Protein AF-A0A7S2JCT4-F1 (afdb_monomer)

Sequence (148 aa):
RNATSWEDFATPAKSSARDNAVSMQLTKTKMCAFFGRGKCSSASCKYAHSAGELRSAPNLHKTKLCRAFLQGLCQDGENCVYAHGEGDLRVTAGIYKTQMCNFFERGYCKKGDRCNHAHGPADLRPAAGVAAMSTPLKAVIGARAAAA

Radius of gyration: 26.09 Å; Cα contacts (8 Å, |Δi|>4): 145; chains: 1; bounding box: 112×50×49 Å

Structure (mmCIF, N/CA/C/O backbone):
data_AF-A0A7S2JCT4-F1
#
_entry.id   AF-A0A7S2JCT4-F1
#
loop_
_atom_site.group_PDB
_atom_site.id
_atom_site.type_symbol
_atom_site.label_atom_id
_atom_site.label_alt_id
_atom_site.label_comp_id
_atom_site.label_asym_id
_atom_site.label_entity_id
_atom_site.label_seq_id
_atom_site.pdbx_PDB_ins_code
_atom_site.Cartn_x
_atom_site.Cartn_y
_atom_site.Cartn_z
_atom_site.occupancy
_atom_site.B_iso_or_equiv
_atom_site.auth_seq_id
_atom_site.auth_comp_id
_atom_site.auth_asym_id
_atom_site.auth_atom_id
_atom_site.pdbx_PDB_model_num
ATOM 1 N N . ARG A 1 1 ? 47.783 -16.801 30.429 1.00 46.97 1 ARG A N 1
ATOM 2 C CA . ARG A 1 1 ? 47.441 -17.893 29.488 1.00 46.97 1 ARG A CA 1
ATOM 3 C C . ARG A 1 1 ? 46.099 -17.515 28.885 1.00 46.97 1 ARG A C 1
ATOM 5 O O . ARG A 1 1 ? 45.090 -17.619 29.564 1.00 46.97 1 ARG A O 1
ATOM 12 N N . ASN A 1 2 ? 46.171 -16.885 27.713 1.00 44.22 2 ASN A N 1
ATOM 13 C CA . ASN A 1 2 ? 45.065 -16.240 27.009 1.00 44.22 2 ASN A CA 1
ATOM 14 C C . ASN A 1 2 ? 44.104 -17.284 26.443 1.00 44.22 2 ASN A C 1
ATOM 16 O O . ASN A 1 2 ? 44.550 -18.205 25.764 1.00 44.22 2 ASN A O 1
ATOM 20 N N . ALA A 1 3 ? 42.806 -17.096 26.669 1.00 48.28 3 ALA A N 1
ATOM 21 C CA . ALA A 1 3 ? 41.761 -17.787 25.928 1.00 48.28 3 ALA A CA 1
ATOM 22 C C . ALA A 1 3 ? 41.622 -17.122 24.549 1.00 48.28 3 ALA A C 1
ATOM 24 O O . ALA A 1 3 ? 40.924 -16.127 24.378 1.00 48.28 3 ALA A O 1
ATOM 25 N N . THR A 1 4 ? 42.371 -17.635 23.578 1.00 57.53 4 THR A N 1
ATOM 26 C CA . THR A 1 4 ? 42.214 -17.356 22.151 1.00 57.53 4 THR A CA 1
ATOM 27 C C . THR A 1 4 ? 41.217 -18.352 21.565 1.00 57.53 4 THR A C 1
ATOM 29 O O . THR A 1 4 ? 41.636 -19.396 21.080 1.00 57.53 4 THR A O 1
ATOM 32 N N . SER A 1 5 ? 39.915 -18.076 21.618 1.00 44.16 5 SER A N 1
ATOM 33 C CA . SER A 1 5 ? 39.002 -18.567 20.579 1.00 44.16 5 SER A CA 1
ATOM 34 C C . SER A 1 5 ? 37.668 -17.830 20.642 1.00 44.16 5 SER A C 1
ATOM 36 O O . SER A 1 5 ? 37.077 -17.657 21.702 1.00 44.16 5 SER A O 1
ATOM 38 N N . TRP A 1 6 ? 37.238 -17.348 19.486 1.00 53.62 6 TRP A N 1
ATOM 39 C CA . TRP A 1 6 ? 36.047 -16.540 19.232 1.00 53.62 6 TRP A CA 1
ATOM 40 C C . TRP A 1 6 ? 34.897 -17.409 18.686 1.00 53.62 6 TRP A C 1
ATOM 42 O O . TRP A 1 6 ? 33.945 -16.888 18.110 1.00 53.62 6 TRP A O 1
ATOM 52 N N . GLU A 1 7 ? 34.989 -18.731 18.852 1.00 52.41 7 GLU A N 1
ATOM 53 C CA . GLU A 1 7 ? 34.240 -19.705 18.048 1.00 52.41 7 GLU A CA 1
ATOM 54 C C . GLU A 1 7 ? 32.951 -20.246 18.696 1.00 52.41 7 GLU A C 1
ATOM 56 O O . GLU A 1 7 ? 32.223 -20.985 18.045 1.00 52.41 7 GLU A O 1
ATOM 61 N N . ASP A 1 8 ? 32.579 -19.812 19.907 1.00 45.72 8 ASP A N 1
ATOM 62 C CA . ASP A 1 8 ? 31.415 -20.379 20.621 1.00 45.72 8 ASP A CA 1
ATOM 63 C C . ASP A 1 8 ? 30.187 -19.456 20.756 1.00 45.72 8 ASP A C 1
ATOM 65 O O . ASP A 1 8 ? 29.202 -19.806 21.407 1.00 45.72 8 ASP A O 1
ATOM 69 N N . PHE A 1 9 ? 30.158 -18.298 20.087 1.00 49.62 9 PHE A N 1
ATOM 70 C CA . PHE A 1 9 ? 28.925 -17.505 19.966 1.00 49.62 9 PHE A CA 1
ATOM 71 C C . PHE A 1 9 ? 28.166 -17.874 18.692 1.00 49.62 9 PHE A C 1
ATOM 73 O O . PHE A 1 9 ? 28.010 -17.064 17.777 1.00 49.62 9 PHE A O 1
ATOM 80 N N . ALA A 1 10 ? 27.667 -19.109 18.639 1.00 52.41 10 ALA A N 1
ATOM 81 C CA . ALA A 1 10 ? 26.675 -19.513 17.654 1.00 52.41 10 ALA A CA 1
ATOM 82 C C . ALA A 1 10 ? 25.421 -18.638 17.821 1.00 52.41 10 ALA A C 1
ATOM 84 O O . ALA A 1 10 ? 24.564 -18.875 18.674 1.00 52.41 10 ALA A O 1
ATOM 85 N N . THR A 1 11 ? 25.317 -17.576 17.022 1.00 56.56 11 THR A N 1
ATOM 86 C CA . THR A 1 11 ? 24.107 -16.759 16.963 1.00 56.56 11 THR A CA 1
ATOM 87 C C . THR A 1 11 ? 22.964 -17.633 16.447 1.00 56.56 11 THR A C 1
ATOM 89 O O . THR A 1 11 ? 23.104 -18.193 15.355 1.00 56.56 11 THR A O 1
ATOM 92 N N . PRO A 1 12 ? 21.827 -17.747 17.158 1.00 45.88 12 PRO A N 1
ATOM 93 C CA . PRO A 1 12 ? 20.683 -18.469 16.630 1.00 45.88 12 PRO A CA 1
ATOM 94 C C . PRO A 1 12 ? 20.249 -17.796 15.329 1.00 45.88 12 PRO A C 1
ATOM 96 O O . PRO A 1 12 ? 20.035 -16.580 15.279 1.00 45.88 12 PRO A O 1
ATOM 99 N N . ALA A 1 13 ? 20.160 -18.598 14.268 1.00 47.00 13 ALA A N 1
ATOM 100 C CA . ALA A 1 13 ? 19.684 -18.182 12.962 1.00 47.00 13 ALA A CA 1
ATOM 101 C C . ALA A 1 13 ? 18.364 -17.416 13.130 1.00 47.00 13 ALA A C 1
ATOM 103 O O . ALA A 1 13 ? 17.345 -17.984 13.524 1.00 47.00 13 ALA A O 1
ATOM 104 N N . LYS A 1 14 ? 18.389 -16.103 12.866 1.00 41.44 14 LYS A N 1
ATOM 105 C CA . LYS A 1 14 ? 17.183 -15.273 12.822 1.00 41.44 14 LYS A CA 1
ATOM 106 C C . LYS A 1 14 ? 16.316 -15.815 11.692 1.00 41.44 14 LYS A C 1
ATOM 108 O O . LYS A 1 14 ? 16.571 -15.527 10.522 1.00 41.44 14 LYS A O 1
ATOM 113 N N . SER A 1 15 ? 15.325 -16.623 12.052 1.00 46.84 15 SER A N 1
ATOM 114 C CA . SER A 1 15 ? 14.317 -17.175 11.157 1.00 46.84 15 SER A CA 1
ATOM 115 C C . SER A 1 15 ? 13.596 -16.029 10.449 1.00 46.84 15 SER A C 1
ATOM 117 O O . SER A 1 15 ? 12.633 -15.441 10.935 1.00 46.84 15 SER A O 1
ATOM 119 N N . SER A 1 16 ? 14.094 -15.675 9.268 1.00 51.44 16 SER A N 1
ATOM 120 C CA . SER A 1 16 ? 13.529 -14.638 8.404 1.00 51.44 16 SER A CA 1
ATOM 121 C C . SER A 1 16 ? 12.346 -15.208 7.620 1.00 51.44 16 SER A C 1
ATOM 123 O O . SER A 1 16 ? 12.266 -15.062 6.412 1.00 51.44 16 SER A O 1
ATOM 125 N N . ALA A 1 17 ? 11.447 -15.905 8.315 1.00 53.62 17 ALA A N 1
ATOM 126 C CA . ALA A 1 17 ? 10.282 -16.580 7.757 1.00 53.62 17 ALA A CA 1
ATOM 127 C C . ALA A 1 17 ? 9.010 -16.035 8.413 1.00 53.62 17 ALA A C 1
ATOM 129 O O . ALA A 1 17 ? 8.245 -16.733 9.071 1.00 53.62 17 ALA A O 1
ATOM 130 N N . ARG A 1 18 ? 8.796 -14.735 8.235 1.00 52.22 18 ARG A N 1
ATOM 131 C CA . ARG A 1 18 ? 7.454 -14.158 8.150 1.00 52.22 18 ARG A CA 1
ATOM 132 C C . ARG A 1 18 ? 7.463 -13.240 6.944 1.00 52.22 18 ARG A C 1
ATOM 134 O O . ARG A 1 18 ? 7.365 -12.020 7.072 1.00 52.22 18 ARG A O 1
ATOM 141 N N . ASP A 1 19 ? 7.653 -13.841 5.774 1.00 52.66 19 ASP A N 1
ATOM 142 C CA . ASP A 1 19 ? 7.390 -13.156 4.520 1.00 52.66 19 ASP A CA 1
ATOM 143 C C . ASP A 1 19 ? 5.911 -12.793 4.515 1.00 52.66 19 ASP A C 1
ATOM 145 O O . ASP A 1 19 ? 5.017 -13.615 4.332 1.00 52.66 19 ASP A O 1
ATOM 149 N N . ASN A 1 20 ? 5.653 -11.534 4.850 1.00 66.81 20 ASN A N 1
ATOM 150 C CA . ASN A 1 20 ? 4.317 -10.983 4.890 1.00 66.81 20 ASN A CA 1
ATOM 151 C C . ASN A 1 20 ? 3.756 -11.116 3.466 1.00 66.81 20 ASN A C 1
ATOM 153 O O . ASN A 1 20 ? 4.397 -10.624 2.537 1.00 66.81 20 ASN A O 1
ATOM 157 N N . ALA A 1 21 ? 2.611 -11.781 3.271 1.00 63.53 21 ALA A N 1
ATOM 158 C CA . ALA A 1 21 ? 2.038 -12.076 1.945 1.00 63.53 21 ALA A CA 1
ATOM 159 C C . ALA A 1 21 ? 1.979 -10.834 1.026 1.00 63.53 21 ALA A C 1
ATOM 161 O O . ALA A 1 21 ? 2.170 -10.918 -0.186 1.00 63.53 21 ALA A O 1
ATOM 162 N N . VAL A 1 22 ? 1.846 -9.653 1.635 1.00 67.94 22 VAL A N 1
ATOM 163 C CA . VAL A 1 22 ? 1.930 -8.331 1.000 1.00 67.94 22 VAL A CA 1
ATOM 164 C C . VAL A 1 22 ? 3.276 -8.071 0.303 1.00 67.94 22 VAL A C 1
ATOM 166 O O . VAL A 1 22 ? 3.302 -7.543 -0.805 1.00 67.94 22 VAL A O 1
ATOM 169 N N . SER A 1 23 ? 4.411 -8.443 0.905 1.00 73.81 23 SER A N 1
ATOM 170 C CA . SER A 1 23 ? 5.731 -8.319 0.263 1.00 73.81 23 SER A CA 1
ATOM 171 C C . SER A 1 23 ? 5.834 -9.203 -0.973 1.00 73.81 23 SER A C 1
ATOM 173 O O . SER A 1 23 ? 6.346 -8.747 -1.993 1.00 73.81 23 SER A O 1
ATOM 175 N N . MET A 1 24 ? 5.301 -10.426 -0.924 1.00 73.12 24 MET A N 1
ATOM 176 C CA . MET A 1 24 ? 5.309 -11.330 -2.077 1.00 73.12 24 MET A CA 1
ATOM 177 C C . MET A 1 24 ? 4.411 -10.852 -3.220 1.00 73.12 24 MET A C 1
ATOM 179 O O . MET A 1 24 ? 4.709 -11.138 -4.376 1.00 73.12 24 MET A O 1
ATOM 183 N N . GLN A 1 25 ? 3.350 -10.096 -2.930 1.00 75.94 25 GLN A N 1
ATOM 184 C CA . GLN A 1 25 ? 2.480 -9.490 -3.945 1.00 75.94 25 GLN A CA 1
ATOM 185 C C . GLN A 1 25 ? 3.097 -8.253 -4.617 1.00 75.94 25 GLN A C 1
ATOM 187 O O . GLN A 1 25 ? 2.704 -7.896 -5.724 1.00 75.94 25 GLN A O 1
ATOM 192 N N . LEU A 1 26 ? 4.083 -7.611 -3.984 1.00 82.75 26 LEU A N 1
ATOM 193 C CA . LEU A 1 26 ? 4.717 -6.392 -4.498 1.00 82.75 26 LEU A CA 1
ATOM 194 C C . LEU A 1 26 ? 6.071 -6.637 -5.184 1.00 82.75 26 LEU A C 1
ATOM 196 O O . LEU A 1 26 ? 6.586 -5.727 -5.840 1.00 82.75 26 LEU A O 1
ATOM 200 N N . THR A 1 27 ? 6.655 -7.838 -5.089 1.00 89.31 27 THR A N 1
ATOM 201 C CA . THR A 1 27 ? 7.917 -8.158 -5.782 1.00 89.31 27 THR A CA 1
ATOM 202 C C . THR A 1 27 ? 7.763 -8.085 -7.304 1.00 89.31 27 THR A C 1
ATOM 204 O O . THR A 1 27 ? 6.708 -8.367 -7.866 1.00 89.31 27 THR A O 1
ATOM 207 N N . LYS A 1 28 ? 8.810 -7.660 -8.005 1.00 89.94 28 LYS A N 1
ATOM 208 C CA . LYS A 1 28 ? 8.862 -7.546 -9.468 1.00 89.94 28 LYS A CA 1
ATOM 209 C C . LYS A 1 28 ? 7.708 -6.742 -10.101 1.00 89.94 28 LYS A C 1
ATOM 211 O O . LYS A 1 28 ? 7.421 -6.919 -11.272 1.00 89.94 28 LYS A O 1
ATOM 216 N N . THR A 1 29 ? 7.058 -5.840 -9.358 1.00 89.75 29 THR A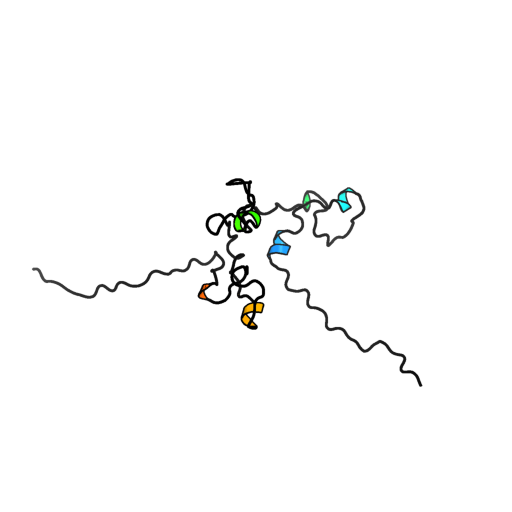 N 1
ATOM 217 C CA . THR A 1 29 ? 5.989 -4.961 -9.888 1.00 89.75 29 THR A CA 1
ATOM 218 C C . THR A 1 29 ? 6.518 -3.699 -10.574 1.00 89.75 29 THR A C 1
ATOM 220 O O . THR A 1 29 ? 5.769 -2.964 -11.213 1.00 89.75 29 THR A O 1
ATOM 223 N N . LYS A 1 30 ? 7.818 -3.421 -10.428 1.00 91.19 30 LYS A N 1
ATOM 224 C CA . LYS A 1 30 ? 8.517 -2.283 -11.035 1.00 91.19 30 LYS A CA 1
ATOM 225 C C . LYS A 1 30 ? 9.850 -2.734 -11.612 1.00 91.19 30 LYS A C 1
ATOM 227 O O . LYS A 1 30 ? 10.493 -3.624 -11.051 1.00 91.19 30 LYS A O 1
ATOM 232 N N . MET A 1 31 ? 10.277 -2.069 -12.682 1.00 91.56 31 MET A N 1
ATOM 233 C CA . MET A 1 31 ? 11.591 -2.275 -13.285 1.00 91.56 31 MET A CA 1
ATOM 234 C C . MET A 1 31 ? 12.708 -1.838 -12.336 1.00 91.56 31 MET A C 1
ATOM 236 O O . MET A 1 31 ? 12.619 -0.809 -11.661 1.00 91.56 31 MET A O 1
ATOM 240 N N . CYS A 1 32 ? 13.780 -2.617 -12.293 1.00 94.31 32 CYS A N 1
ATOM 241 C CA . CYS A 1 32 ? 14.963 -2.301 -11.517 1.00 94.31 32 CYS A CA 1
ATOM 242 C C . CYS A 1 32 ? 15.729 -1.161 -12.193 1.00 94.31 32 CYS A C 1
ATOM 244 O O . CYS A 1 32 ? 16.402 -1.358 -13.205 1.00 94.31 32 CYS A O 1
ATOM 246 N N . ALA A 1 33 ? 15.684 0.032 -11.599 1.00 93.31 33 ALA A N 1
ATOM 247 C CA . ALA A 1 33 ? 16.425 1.189 -12.101 1.00 93.31 33 ALA A CA 1
ATOM 248 C C . ALA A 1 33 ? 17.948 0.949 -12.153 1.00 93.31 33 ALA A C 1
ATOM 250 O O . ALA A 1 33 ? 18.645 1.554 -12.961 1.00 93.31 33 ALA A O 1
ATOM 251 N N . PHE A 1 34 ? 18.477 0.061 -11.305 1.00 94.00 34 PHE A N 1
ATOM 252 C CA . PHE A 1 34 ? 19.897 -0.295 -11.300 1.00 94.00 34 PHE A CA 1
ATOM 253 C C . PHE A 1 34 ? 20.258 -1.289 -12.402 1.00 94.00 34 PHE A C 1
ATOM 255 O O . PHE A 1 34 ? 21.347 -1.179 -12.957 1.00 94.00 34 PHE A O 1
ATOM 262 N N . PHE A 1 35 ? 19.354 -2.204 -12.759 1.00 92.25 35 PHE A N 1
ATOM 263 C CA . PHE A 1 35 ? 19.542 -3.090 -13.909 1.00 92.25 35 PHE A CA 1
ATOM 264 C C . PHE A 1 35 ? 19.565 -2.284 -15.209 1.00 92.25 35 PHE A C 1
ATOM 266 O O . PHE A 1 35 ? 20.496 -2.422 -15.993 1.00 92.25 35 PHE A O 1
ATOM 273 N N . GLY A 1 36 ? 18.633 -1.337 -15.373 1.00 87.50 36 GLY A N 1
ATOM 274 C CA . GLY A 1 36 ? 18.627 -0.422 -16.523 1.00 87.50 36 GLY A CA 1
ATOM 275 C C . GLY A 1 36 ? 19.882 0.459 -16.635 1.00 87.50 36 GLY A C 1
ATOM 276 O O . GLY A 1 36 ? 20.139 1.031 -17.686 1.00 87.50 36 GLY A O 1
ATOM 277 N N . ARG A 1 37 ? 20.682 0.554 -15.564 1.00 91.94 37 ARG A N 1
ATOM 278 C CA . ARG A 1 37 ? 21.966 1.275 -15.511 1.00 91.94 37 ARG A CA 1
ATOM 279 C C . ARG A 1 37 ? 23.181 0.334 -15.492 1.00 91.94 37 ARG A C 1
ATOM 281 O O . ARG A 1 37 ? 24.290 0.811 -15.272 1.00 91.94 37 ARG A O 1
ATOM 288 N N . GLY A 1 38 ? 22.982 -0.980 -15.634 1.00 90.38 38 GLY A N 1
ATOM 289 C CA . GLY A 1 38 ? 24.040 -2.002 -15.615 1.00 90.38 38 GLY A CA 1
ATOM 290 C C . GLY A 1 38 ? 24.669 -2.282 -14.243 1.00 90.38 38 GLY A C 1
ATOM 291 O O . GLY A 1 38 ? 25.685 -2.959 -14.158 1.00 90.38 38 GLY A O 1
ATOM 292 N N . LYS A 1 39 ? 24.090 -1.767 -13.152 1.00 93.25 39 LYS A N 1
ATOM 293 C CA . LYS A 1 39 ? 24.630 -1.865 -11.780 1.00 93.25 39 LYS A CA 1
ATOM 294 C C . LYS A 1 39 ? 23.994 -2.971 -10.938 1.00 93.25 39 LYS A C 1
ATOM 296 O O . LYS A 1 39 ? 24.342 -3.127 -9.773 1.00 93.25 39 LYS A O 1
ATOM 301 N N . CYS A 1 40 ? 23.026 -3.701 -11.485 1.00 91.38 40 CYS A N 1
ATOM 302 C CA . CYS A 1 40 ? 22.363 -4.798 -10.792 1.00 91.38 40 CYS A CA 1
ATOM 303 C C . CYS A 1 40 ? 22.330 -6.034 -11.683 1.00 91.38 40 CYS A C 1
ATOM 305 O O . CYS A 1 40 ? 21.828 -5.971 -12.798 1.00 9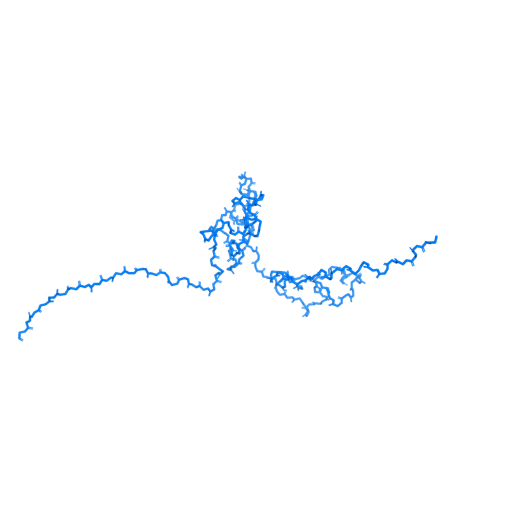1.38 40 CYS A O 1
ATOM 307 N N . SER A 1 41 ? 22.839 -7.145 -11.159 1.00 90.81 41 SER A N 1
ATOM 308 C CA . SER A 1 41 ? 22.872 -8.467 -11.798 1.00 90.81 41 SER A CA 1
ATOM 309 C C . SER A 1 41 ? 22.375 -9.571 -10.854 1.00 90.81 41 SER A C 1
ATOM 311 O O . SER A 1 41 ? 22.521 -10.758 -11.130 1.00 90.81 41 SER A O 1
ATOM 313 N N . SER A 1 42 ? 21.778 -9.190 -9.719 1.00 88.44 42 SER A N 1
ATOM 314 C CA . SER A 1 42 ? 21.305 -10.141 -8.713 1.00 88.44 42 SER A CA 1
ATOM 315 C C . SER A 1 42 ? 20.076 -10.908 -9.206 1.00 88.44 42 SER A C 1
ATOM 317 O O . SER A 1 42 ? 19.057 -10.302 -9.536 1.00 88.44 42 SER A O 1
ATOM 319 N N . ALA A 1 43 ? 20.145 -12.240 -9.184 1.00 85.50 43 ALA A N 1
ATOM 320 C CA . ALA A 1 43 ? 19.019 -13.118 -9.514 1.00 85.50 43 ALA A CA 1
ATOM 321 C C . ALA A 1 43 ? 17.860 -13.023 -8.499 1.00 85.50 43 ALA A C 1
ATOM 323 O O . ALA A 1 43 ? 16.704 -13.263 -8.838 1.00 85.50 43 ALA A O 1
ATOM 324 N N . SER A 1 44 ? 18.148 -12.622 -7.257 1.00 88.50 44 SER A N 1
ATOM 325 C CA . SER A 1 44 ? 17.167 -12.444 -6.179 1.00 88.50 44 SER A CA 1
ATOM 326 C C . SER A 1 44 ? 16.676 -10.996 -6.047 1.00 88.50 44 SER A C 1
ATOM 328 O O . SER A 1 44 ? 16.249 -10.570 -4.970 1.00 88.50 44 SER A O 1
ATOM 330 N N . CYS A 1 45 ? 16.770 -10.197 -7.114 1.00 90.81 45 CYS A N 1
ATOM 331 C CA . CYS A 1 45 ? 16.324 -8.811 -7.086 1.00 90.81 45 CYS A CA 1
ATOM 332 C C . CYS A 1 45 ? 14.803 -8.719 -6.881 1.00 90.81 45 CYS A C 1
ATOM 334 O O . CYS A 1 45 ? 14.011 -9.398 -7.534 1.00 90.81 45 CYS A O 1
ATOM 336 N N . LYS A 1 46 ? 14.375 -7.828 -5.976 1.00 90.69 46 LYS A N 1
ATOM 337 C CA . LYS A 1 46 ? 12.948 -7.568 -5.708 1.00 90.69 46 LYS A CA 1
ATOM 338 C C . LYS A 1 46 ? 12.262 -6.779 -6.827 1.00 90.69 46 LYS A C 1
ATOM 340 O O . LYS A 1 46 ? 11.045 -6.626 -6.782 1.00 90.69 46 LYS A O 1
ATOM 345 N N . TYR A 1 47 ? 13.019 -6.274 -7.796 1.00 92.44 47 TYR A N 1
ATOM 346 C CA . TYR A 1 47 ? 12.550 -5.505 -8.946 1.00 92.44 47 TYR A CA 1
ATOM 347 C C . TYR A 1 47 ? 12.799 -6.297 -10.235 1.00 92.44 47 TYR A C 1
ATOM 349 O O . TYR A 1 47 ? 13.709 -7.118 -10.281 1.00 92.44 47 TYR A O 1
ATOM 357 N N . ALA A 1 48 ? 12.002 -6.056 -11.273 1.00 93.19 48 ALA A N 1
ATOM 358 C CA . ALA A 1 48 ? 12.101 -6.783 -12.537 1.00 93.19 48 ALA A CA 1
ATOM 359 C C . ALA A 1 48 ? 13.328 -6.333 -13.347 1.00 93.19 48 ALA A C 1
ATOM 361 O O . ALA A 1 48 ? 13.569 -5.131 -13.492 1.00 93.19 48 ALA A O 1
ATOM 362 N N . HIS A 1 49 ? 14.103 -7.279 -13.881 1.00 93.62 49 HIS A N 1
ATOM 363 C CA . HIS A 1 49 ? 15.231 -6.999 -14.778 1.00 93.62 49 HIS A CA 1
ATOM 364 C C . HIS A 1 49 ? 14.819 -7.010 -16.255 1.00 93.62 49 HIS A C 1
ATOM 366 O O . HIS A 1 49 ? 15.549 -6.538 -17.113 1.00 93.62 49 HIS A O 1
ATOM 372 N N . SER A 1 50 ? 13.614 -7.465 -16.582 1.00 89.69 50 SER A N 1
ATOM 373 C CA . SER A 1 50 ? 13.082 -7.399 -17.942 1.00 89.69 50 SER A CA 1
ATOM 374 C C . SER A 1 50 ? 11.568 -7.221 -17.922 1.00 89.69 50 SER A C 1
ATOM 376 O O . SER A 1 50 ? 10.921 -7.443 -16.897 1.00 89.69 50 SER A O 1
ATOM 378 N N . ALA A 1 51 ? 10.992 -6.862 -19.070 1.00 88.50 51 ALA A N 1
ATOM 379 C CA . ALA A 1 51 ? 9.540 -6.842 -19.234 1.00 88.50 51 ALA A CA 1
ATOM 380 C C . ALA A 1 51 ? 8.908 -8.229 -18.994 1.00 88.50 51 ALA A C 1
ATOM 382 O O . ALA A 1 51 ? 7.787 -8.301 -18.507 1.00 88.50 51 ALA A O 1
ATOM 383 N N . GLY A 1 52 ? 9.639 -9.322 -19.259 1.00 88.75 52 GLY A N 1
ATOM 384 C CA . GLY A 1 52 ? 9.171 -10.690 -19.004 1.00 88.75 52 GLY A CA 1
ATOM 385 C C . GLY A 1 52 ? 9.112 -11.065 -17.519 1.00 88.75 52 GLY A C 1
ATOM 386 O O . GLY A 1 52 ? 8.354 -11.947 -17.133 1.00 88.75 52 GLY A O 1
ATOM 387 N N . GLU A 1 53 ? 9.878 -10.379 -16.669 1.00 89.69 53 GLU A N 1
ATOM 388 C CA . GLU A 1 53 ? 9.815 -10.547 -15.215 1.00 89.69 53 GLU A CA 1
ATOM 389 C C . GLU A 1 53 ? 8.828 -9.591 -14.530 1.00 89.69 53 GLU A C 1
ATOM 391 O O . GLU A 1 53 ? 8.551 -9.744 -13.337 1.00 89.69 53 GLU A O 1
ATOM 396 N N . LEU A 1 54 ? 8.338 -8.579 -15.251 1.00 90.62 54 LEU A N 1
ATOM 397 C CA . LEU A 1 54 ? 7.511 -7.513 -14.706 1.00 90.62 54 LEU A CA 1
ATOM 398 C C . LEU A 1 54 ? 6.084 -8.015 -14.472 1.00 90.62 54 LEU A C 1
ATOM 400 O O . LEU A 1 54 ? 5.354 -8.354 -15.398 1.00 90.62 54 LEU A O 1
ATOM 404 N N . ARG A 1 55 ? 5.673 -8.035 -13.207 1.00 86.88 55 ARG A N 1
ATOM 405 C CA . ARG A 1 55 ? 4.321 -8.416 -12.792 1.00 86.88 55 ARG A CA 1
ATOM 406 C C . ARG A 1 55 ? 3.433 -7.181 -12.699 1.00 86.88 55 ARG A C 1
ATOM 408 O O . ARG A 1 55 ? 3.894 -6.107 -12.316 1.00 86.88 55 ARG A O 1
ATOM 415 N N . SER A 1 56 ? 2.147 -7.336 -12.993 1.00 84.19 56 SER A N 1
ATOM 416 C CA . SER A 1 56 ? 1.175 -6.251 -12.848 1.00 84.19 56 SER A CA 1
ATOM 417 C C . SER A 1 56 ? 1.070 -5.815 -11.388 1.00 84.19 56 SER A C 1
ATOM 419 O O . SER A 1 56 ? 0.863 -6.635 -10.492 1.00 84.19 56 SER A O 1
ATOM 421 N N . ALA A 1 57 ? 1.223 -4.513 -11.142 1.00 80.44 57 ALA A N 1
ATOM 422 C CA . ALA A 1 57 ? 1.059 -3.967 -9.806 1.00 80.44 57 ALA A CA 1
ATOM 423 C C . ALA A 1 57 ? -0.413 -4.092 -9.367 1.00 80.44 57 ALA A C 1
ATOM 425 O O . ALA A 1 57 ? -1.307 -3.715 -10.131 1.00 80.44 57 ALA A O 1
ATOM 426 N N . PRO A 1 58 ? -0.689 -4.581 -8.146 1.00 76.19 58 PRO A N 1
ATOM 427 C CA . PRO A 1 58 ? -2.043 -4.567 -7.612 1.00 76.19 58 PRO A CA 1
ATOM 428 C C . PRO A 1 58 ? -2.542 -3.124 -7.431 1.00 76.19 58 PRO A C 1
ATOM 430 O O . PRO A 1 58 ? -1.756 -2.189 -7.257 1.00 76.19 58 PRO A O 1
ATOM 433 N N . ASN A 1 59 ? -3.862 -2.926 -7.460 1.00 79.94 59 ASN A N 1
ATOM 434 C CA . ASN A 1 59 ? -4.451 -1.608 -7.239 1.00 79.94 59 ASN A CA 1
ATOM 435 C C . ASN A 1 59 ? -4.342 -1.233 -5.751 1.00 79.94 59 ASN A C 1
ATOM 437 O O . ASN A 1 59 ? -5.060 -1.768 -4.911 1.00 79.94 59 ASN A O 1
ATOM 441 N N . LEU A 1 60 ? -3.421 -0.322 -5.427 1.00 78.00 60 LEU A N 1
ATOM 442 C CA . LEU A 1 60 ? -3.198 0.174 -4.062 1.00 78.00 60 LEU A CA 1
ATOM 443 C C . LEU A 1 60 ? -3.971 1.471 -3.760 1.00 78.00 60 LEU A C 1
ATOM 445 O O . LEU A 1 60 ? -3.698 2.135 -2.761 1.00 78.00 60 LEU A O 1
ATOM 449 N N . HIS A 1 61 ? -4.925 1.853 -4.610 1.00 83.88 61 HIS A N 1
ATOM 450 C CA . HIS A 1 61 ? -5.683 3.084 -4.425 1.00 83.88 61 HIS A CA 1
ATOM 451 C C . HIS A 1 61 ? -6.617 2.936 -3.217 1.00 83.88 61 HIS A C 1
ATOM 453 O O . HIS A 1 61 ? -7.327 1.938 -3.100 1.00 83.88 61 HIS A O 1
ATOM 459 N N . LYS A 1 62 ? -6.589 3.909 -2.305 1.00 82.19 62 LYS A N 1
ATOM 460 C CA . LYS A 1 62 ? -7.358 3.941 -1.055 1.00 82.19 62 LYS A CA 1
ATOM 461 C C . LYS A 1 62 ? -7.191 2.686 -0.180 1.00 82.19 62 LYS A C 1
ATOM 463 O O . LYS A 1 62 ? -8.082 2.351 0.588 1.00 82.19 62 LYS A O 1
ATOM 468 N N . THR A 1 63 ? -6.042 1.999 -0.227 1.00 78.44 63 THR A N 1
ATOM 469 C CA . THR A 1 63 ? -5.768 0.838 0.658 1.00 78.44 63 THR A CA 1
ATOM 470 C C . THR A 1 63 ? -5.181 1.220 2.020 1.00 78.44 63 THR A C 1
ATOM 472 O O . THR A 1 63 ? -4.973 0.366 2.883 1.00 78.44 63 THR A O 1
ATOM 475 N N . LYS A 1 64 ? -4.897 2.510 2.239 1.00 82.25 64 LYS A N 1
ATOM 476 C CA . LYS A 1 64 ? -4.415 3.073 3.509 1.00 82.25 64 LYS A CA 1
ATOM 477 C C . LYS A 1 64 ? -5.164 4.356 3.828 1.00 82.25 64 LYS A C 1
ATOM 479 O O . LYS A 1 64 ? -5.433 5.131 2.917 1.00 82.25 64 LYS A O 1
ATOM 484 N N . LEU A 1 65 ? -5.414 4.600 5.114 1.00 83.19 65 LEU A N 1
ATOM 485 C CA . LEU A 1 65 ? -6.025 5.843 5.585 1.00 83.19 65 LEU A CA 1
ATOM 486 C C . LEU A 1 65 ? -5.124 7.057 5.314 1.00 83.19 65 LEU A C 1
ATOM 488 O O . LEU A 1 65 ? -3.909 7.020 5.540 1.00 83.19 65 LEU A O 1
ATOM 492 N N . CYS A 1 66 ? -5.745 8.139 4.860 1.00 85.69 66 CYS A N 1
ATOM 493 C CA . CYS A 1 66 ? -5.115 9.419 4.605 1.00 85.69 66 CYS A CA 1
ATOM 494 C C . CYS A 1 66 ? -4.798 10.113 5.927 1.00 85.69 66 CYS A C 1
ATOM 496 O O . CYS A 1 66 ? -5.689 10.480 6.692 1.00 85.69 66 CYS A O 1
ATOM 498 N N . ARG A 1 67 ? -3.509 10.329 6.196 1.00 86.88 67 ARG A N 1
ATOM 499 C CA . ARG A 1 67 ? -3.080 11.019 7.420 1.00 86.88 67 ARG A CA 1
ATOM 500 C C . ARG A 1 67 ? -3.474 12.489 7.437 1.00 86.88 67 ARG A C 1
ATOM 502 O O . ARG A 1 67 ? -3.858 12.977 8.491 1.00 86.88 67 ARG A O 1
ATOM 509 N N . ALA A 1 68 ? -3.397 13.159 6.289 1.00 87.44 68 ALA A N 1
ATOM 510 C CA . ALA A 1 68 ? -3.785 14.558 6.173 1.00 87.44 68 ALA A CA 1
ATOM 511 C C . ALA A 1 68 ? -5.286 14.728 6.435 1.00 87.44 68 ALA A C 1
ATOM 513 O O . ALA A 1 68 ? -5.677 15.645 7.144 1.00 87.44 68 ALA A O 1
ATOM 514 N N . PHE A 1 69 ? -6.121 13.802 5.956 1.00 88.06 69 PHE A N 1
ATOM 515 C CA . PHE A 1 69 ? -7.565 13.866 6.183 1.00 88.06 69 PHE A CA 1
ATOM 516 C C . PHE A 1 69 ? -7.915 13.672 7.657 1.00 88.06 69 PHE A C 1
ATOM 518 O O . PHE A 1 69 ? -8.681 14.447 8.213 1.00 88.06 69 PHE A O 1
ATOM 525 N N . LEU A 1 70 ? -7.269 12.709 8.323 1.00 80.88 70 LEU A N 1
ATOM 526 C CA . LEU A 1 70 ? -7.418 12.502 9.769 1.00 80.88 70 LEU A CA 1
ATOM 527 C C . LEU A 1 70 ? -6.993 13.721 10.608 1.00 80.88 70 LEU A C 1
ATOM 529 O O . LEU A 1 70 ? -7.377 13.823 11.767 1.00 80.88 70 LEU A O 1
ATOM 533 N N . GLN A 1 71 ? -6.184 14.619 10.043 1.00 86.56 71 GLN A N 1
ATOM 534 C CA . GLN A 1 71 ? -5.749 15.871 10.669 1.00 86.56 71 GLN A CA 1
ATOM 535 C C . GLN A 1 71 ? -6.556 17.090 10.190 1.00 86.56 71 GLN A C 1
ATOM 537 O O . GLN A 1 71 ? -6.285 18.197 10.640 1.00 86.56 71 GLN A O 1
ATOM 542 N N . GLY A 1 72 ? -7.516 16.912 9.274 1.00 87.25 72 GLY A N 1
ATOM 543 C CA . GLY A 1 72 ? -8.288 18.002 8.665 1.00 87.25 72 GLY A CA 1
ATOM 544 C C . GLY A 1 72 ? -7.523 18.833 7.626 1.00 87.25 72 GLY A C 1
ATOM 545 O O . GLY A 1 72 ? -7.969 19.912 7.258 1.00 87.25 72 GLY A O 1
ATOM 546 N N . LEU A 1 73 ? -6.373 18.350 7.150 1.00 92.00 73 LEU A N 1
ATOM 547 C CA . LEU A 1 73 ? -5.447 19.066 6.261 1.00 92.00 73 LEU A CA 1
ATOM 548 C C . LEU A 1 73 ? -5.414 18.511 4.828 1.00 92.00 73 LEU A C 1
ATOM 550 O O . LEU A 1 73 ? -4.599 18.953 4.020 1.00 92.00 73 LEU A O 1
ATOM 554 N N . CYS A 1 74 ? -6.233 17.507 4.499 1.00 90.81 74 CYS A N 1
ATOM 555 C CA . CYS A 1 74 ? -6.246 16.962 3.142 1.00 90.81 74 CYS A CA 1
ATOM 556 C C . CYS A 1 74 ? -6.923 17.931 2.170 1.00 90.81 74 CYS A C 1
ATOM 558 O O . CYS A 1 74 ? -8.069 18.315 2.384 1.00 90.81 74 CYS A O 1
ATOM 560 N N . GLN A 1 75 ? -6.229 18.263 1.082 1.00 93.12 75 GLN A N 1
ATOM 561 C CA . GLN A 1 75 ? -6.734 19.133 0.014 1.00 93.12 75 GLN A CA 1
ATOM 562 C C . GLN A 1 75 ? -7.169 18.347 -1.232 1.00 93.12 75 GLN A C 1
ATOM 564 O O . GLN A 1 75 ? -7.804 18.905 -2.120 1.00 93.12 75 GLN A O 1
ATOM 569 N N . ASP A 1 76 ? -6.875 17.044 -1.284 1.00 87.88 76 ASP A N 1
ATOM 570 C CA . ASP A 1 76 ? -7.109 16.20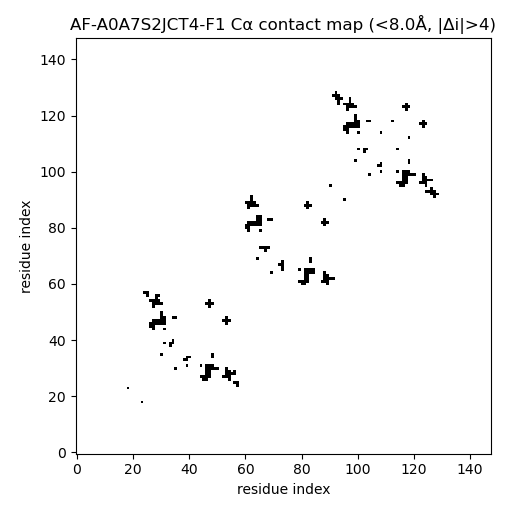5 -2.466 1.00 87.88 76 ASP A CA 1
ATOM 571 C C . ASP A 1 76 ? -8.580 15.779 -2.639 1.00 87.88 76 ASP A C 1
ATOM 573 O O . ASP A 1 76 ? -8.944 15.202 -3.665 1.00 87.88 76 ASP A O 1
ATOM 577 N N . GLY A 1 77 ? -9.433 16.031 -1.638 1.00 84.94 77 GLY A N 1
ATOM 578 C CA . GLY A 1 77 ? -10.863 15.715 -1.688 1.00 84.94 77 GLY A CA 1
ATOM 579 C C . GLY A 1 77 ? -11.137 14.252 -2.057 1.00 84.94 77 GLY A C 1
ATOM 580 O O . GLY A 1 77 ? -10.544 13.331 -1.497 1.00 84.94 77 GLY A O 1
ATOM 581 N N . GLU A 1 78 ? -12.031 14.021 -3.016 1.00 83.38 78 GLU A N 1
ATOM 582 C CA . GLU A 1 78 ? -12.402 12.668 -3.465 1.00 83.38 78 GLU A CA 1
ATOM 583 C C . GLU A 1 78 ? -11.309 11.976 -4.296 1.00 83.38 78 GLU A C 1
ATOM 585 O O . GLU A 1 78 ? -11.250 10.742 -4.339 1.00 83.38 78 GLU A O 1
ATOM 590 N N . ASN A 1 79 ? -10.394 12.760 -4.877 1.00 87.06 79 ASN A N 1
ATOM 591 C CA . ASN A 1 79 ? -9.274 12.282 -5.690 1.00 87.06 79 ASN A CA 1
ATOM 592 C C . ASN A 1 79 ? -8.072 11.819 -4.853 1.00 87.06 79 ASN A C 1
ATOM 594 O O . ASN A 1 79 ? -7.053 11.406 -5.416 1.00 87.06 79 ASN A O 1
ATOM 598 N N . CYS A 1 80 ? -8.165 11.859 -3.519 1.00 88.19 80 CYS A N 1
ATOM 599 C CA . CYS A 1 80 ? -7.091 11.368 -2.672 1.00 88.19 80 CYS A CA 1
ATOM 600 C C . CYS A 1 80 ? -6.853 9.870 -2.916 1.00 88.19 80 CYS A C 1
ATOM 602 O O . CYS A 1 80 ? -7.748 9.034 -2.776 1.00 88.19 80 CYS A O 1
ATOM 604 N N . VAL A 1 81 ? -5.599 9.515 -3.214 1.00 86.94 81 VAL A N 1
ATOM 605 C CA . VAL A 1 81 ? -5.161 8.116 -3.369 1.00 86.94 81 VAL A CA 1
ATOM 606 C C . VAL A 1 81 ? -5.186 7.335 -2.052 1.00 86.94 81 VAL A C 1
ATOM 608 O O . VAL A 1 81 ? -4.965 6.123 -2.047 1.00 86.94 81 VAL A O 1
ATOM 611 N N . TYR A 1 82 ? -5.425 8.020 -0.936 1.00 86.69 82 TYR A N 1
ATOM 612 C CA . TYR A 1 82 ? -5.566 7.460 0.398 1.00 86.69 82 TYR A CA 1
ATOM 613 C C . TYR A 1 82 ? -7.013 7.588 0.869 1.00 86.69 82 TYR A C 1
ATOM 615 O O . TYR A 1 82 ? -7.723 8.514 0.502 1.00 86.69 82 TYR A O 1
ATOM 623 N N . ALA A 1 83 ? -7.436 6.671 1.726 1.00 86.88 83 ALA A N 1
ATOM 624 C CA . ALA A 1 83 ? -8.806 6.603 2.195 1.00 86.88 83 ALA A CA 1
ATOM 625 C C . ALA A 1 83 ? -9.126 7.672 3.244 1.00 86.88 83 ALA A C 1
ATOM 627 O O . ALA A 1 83 ? -8.414 7.795 4.242 1.00 86.88 83 ALA A O 1
ATOM 628 N N . HIS A 1 84 ? -10.226 8.395 3.071 1.00 87.25 84 HIS A N 1
ATOM 629 C CA . HIS A 1 84 ? -10.713 9.401 4.028 1.00 87.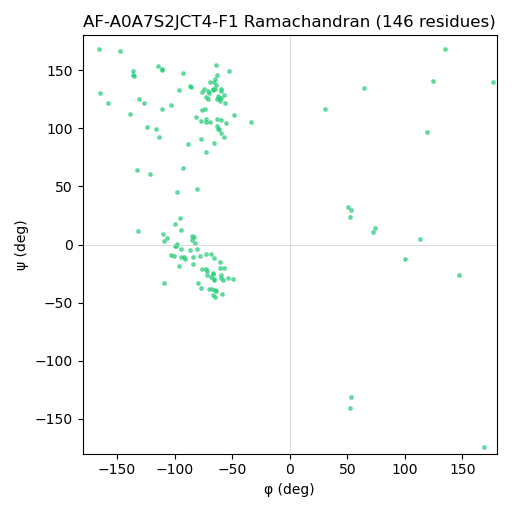25 84 HIS A CA 1
ATOM 630 C C . HIS A 1 84 ? -11.567 8.818 5.169 1.00 87.25 84 HIS A C 1
ATOM 632 O O . HIS A 1 84 ? -12.063 9.532 6.026 1.00 87.25 84 HIS A O 1
ATOM 638 N N . GLY A 1 85 ? -11.714 7.502 5.246 1.00 76.94 85 GLY A N 1
ATOM 639 C CA . GLY A 1 85 ? -12.455 6.845 6.319 1.00 76.94 85 GLY A CA 1
ATOM 640 C C . GLY A 1 85 ? -12.684 5.381 5.996 1.00 76.94 85 GLY A C 1
ATOM 641 O O . GLY A 1 85 ? -12.193 4.887 4.983 1.00 76.94 85 GLY A O 1
ATOM 642 N N . GLU A 1 86 ? -13.443 4.678 6.833 1.00 66.00 86 GLU A N 1
ATOM 643 C CA . GLU A 1 86 ? -13.725 3.253 6.616 1.00 66.00 86 GLU A CA 1
ATOM 644 C C . GLU A 1 86 ? -14.558 2.984 5.358 1.00 66.00 86 GLU A C 1
ATOM 646 O O . GLU A 1 86 ? -14.369 1.946 4.733 1.00 66.00 86 GLU A O 1
ATOM 651 N N . GLY A 1 87 ? -15.430 3.919 4.964 1.00 68.19 87 GLY A N 1
ATOM 652 C CA . GLY A 1 87 ? -16.225 3.807 3.734 1.00 68.19 87 GLY A CA 1
ATOM 653 C C . GLY A 1 87 ? -15.410 3.999 2.452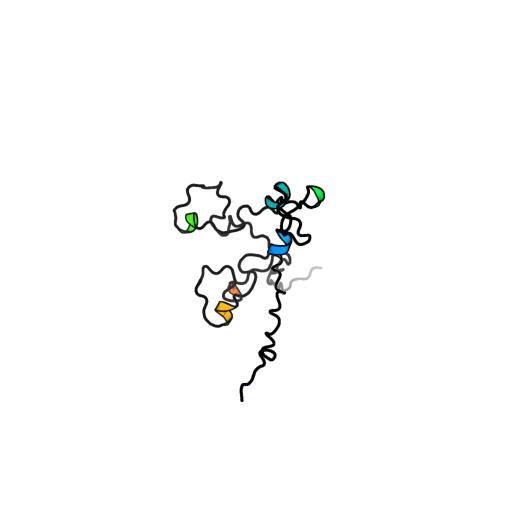 1.00 68.19 87 GLY A C 1
ATOM 654 O O . GLY A 1 87 ? -15.757 3.449 1.414 1.00 68.19 87 GLY A O 1
ATOM 655 N N . ASP A 1 88 ? -14.304 4.742 2.537 1.00 74.88 88 ASP A N 1
ATOM 656 C CA . ASP A 1 88 ? -13.408 5.010 1.409 1.00 74.88 88 ASP A CA 1
ATOM 657 C C . ASP A 1 88 ? -12.219 4.038 1.375 1.00 74.88 88 ASP A C 1
ATOM 659 O O . ASP A 1 88 ? -11.560 3.868 0.351 1.00 74.88 88 ASP A O 1
ATOM 663 N N . LEU A 1 89 ? -11.933 3.376 2.503 1.00 74.56 89 LEU A N 1
ATOM 664 C CA . LEU A 1 89 ? -10.860 2.403 2.621 1.00 74.56 89 LEU A CA 1
ATOM 665 C C . LEU A 1 89 ? -11.229 1.166 1.817 1.00 74.56 89 LEU A C 1
ATOM 667 O O . LEU A 1 89 ? -12.022 0.328 2.242 1.00 74.56 89 LEU A O 1
ATOM 671 N N . ARG A 1 90 ? -10.578 1.022 0.661 1.00 68.44 90 ARG A N 1
ATOM 672 C CA . ARG A 1 90 ? -10.529 -0.233 -0.076 1.00 68.44 90 ARG A CA 1
ATOM 673 C C . ARG A 1 90 ? -9.764 -1.224 0.775 1.00 68.44 90 ARG A C 1
ATOM 675 O O . ARG A 1 90 ? -8.545 -1.373 0.684 1.00 68.44 90 ARG A O 1
ATOM 682 N N . VAL A 1 91 ? -10.505 -1.894 1.645 1.00 57.16 91 VAL A N 1
ATOM 683 C CA . VAL A 1 91 ? -10.036 -3.078 2.328 1.00 57.16 91 VAL A CA 1
ATOM 684 C C . VAL A 1 91 ? -9.797 -4.087 1.216 1.00 57.16 91 VAL A C 1
ATOM 686 O O . VAL A 1 91 ? -10.731 -4.697 0.702 1.00 57.16 91 VAL A O 1
ATOM 689 N N . THR A 1 92 ? -8.535 -4.280 0.826 1.00 55.09 92 THR A N 1
ATOM 690 C CA . THR A 1 92 ? -8.148 -5.608 0.366 1.00 55.09 92 THR A CA 1
ATOM 691 C C . THR A 1 92 ? -8.531 -6.510 1.521 1.00 55.09 92 THR A C 1
ATOM 693 O O . THR A 1 92 ? -7.948 -6.424 2.605 1.00 55.09 92 THR A O 1
ATOM 696 N N . ALA A 1 93 ? -9.629 -7.225 1.326 1.00 52.78 93 ALA A N 1
ATOM 697 C CA . ALA A 1 93 ? -10.169 -8.210 2.224 1.00 52.78 93 ALA A CA 1
ATOM 698 C C . ALA A 1 93 ? -9.028 -8.943 2.954 1.00 52.78 93 ALA A C 1
ATOM 700 O O . ALA A 1 93 ? -8.289 -9.695 2.327 1.00 52.78 93 ALA A O 1
ATOM 701 N N . GLY A 1 94 ? -8.797 -8.636 4.239 1.00 54.50 94 GLY A N 1
ATOM 702 C CA . GLY A 1 94 ? -7.683 -9.230 4.991 1.00 54.50 94 GLY A CA 1
ATOM 703 C C . GLY A 1 94 ? -6.530 -8.327 5.454 1.00 54.50 94 GLY A C 1
ATOM 704 O O . GLY A 1 94 ? -5.612 -8.876 6.058 1.00 54.50 94 GLY A O 1
ATOM 705 N N . ILE A 1 95 ? -6.544 -6.992 5.278 1.00 64.12 95 ILE A N 1
ATOM 706 C CA . ILE A 1 95 ? -5.407 -6.132 5.712 1.00 64.12 95 ILE A CA 1
ATOM 707 C C . ILE A 1 95 ? -5.658 -5.220 6.937 1.00 64.12 95 ILE A C 1
ATOM 709 O O . ILE A 1 95 ? -4.718 -4.989 7.700 1.00 64.12 95 ILE A O 1
ATOM 713 N N . TYR A 1 96 ? -6.870 -4.697 7.169 1.00 70.31 96 TYR A N 1
ATOM 714 C CA . TYR A 1 96 ? -7.140 -3.789 8.302 1.00 70.31 96 TYR A CA 1
ATOM 715 C C . TYR A 1 96 ? -7.871 -4.496 9.442 1.00 70.31 96 TYR A C 1
ATOM 717 O O . TYR A 1 96 ? -8.973 -5.003 9.246 1.00 70.31 96 TYR A O 1
ATOM 725 N N . LYS A 1 97 ? -7.246 -4.510 10.626 1.00 74.75 97 LYS A N 1
ATOM 726 C CA . LYS A 1 97 ? -7.727 -5.167 11.850 1.00 74.75 97 LYS A CA 1
ATOM 727 C C . LYS A 1 97 ? -8.132 -6.628 11.643 1.00 74.75 97 LYS A C 1
ATOM 729 O O . LYS A 1 97 ? -9.017 -7.151 12.298 1.00 74.75 97 LYS A O 1
ATOM 734 N N . THR A 1 98 ? -7.453 -7.302 10.728 1.00 75.31 98 THR A N 1
ATOM 735 C CA . THR A 1 98 ? -7.698 -8.703 10.352 1.00 75.31 98 THR A CA 1
ATOM 736 C C . THR A 1 98 ? -6.814 -9.685 11.104 1.00 75.31 98 THR A C 1
ATOM 738 O O . THR A 1 98 ? -6.930 -10.894 10.927 1.00 75.31 98 THR A O 1
ATOM 741 N N . GLN A 1 99 ? -5.902 -9.167 11.925 1.00 80.00 99 GLN A N 1
ATOM 742 C CA . GLN A 1 99 ? -5.012 -9.919 12.798 1.00 80.00 99 GLN A CA 1
ATOM 743 C C . GLN A 1 99 ? -4.969 -9.232 14.158 1.00 80.00 99 GLN A C 1
ATOM 745 O O . GLN A 1 99 ? -5.019 -7.996 14.222 1.00 80.00 99 GLN A O 1
ATOM 750 N N . MET A 1 100 ? -4.846 -10.027 15.219 1.00 85.81 100 MET A N 1
ATOM 751 C CA . MET A 1 100 ? -4.718 -9.518 16.579 1.00 85.81 100 MET A CA 1
ATOM 752 C C . MET A 1 100 ? -3.408 -8.744 16.741 1.00 85.81 100 MET A C 1
ATOM 754 O O . MET A 1 100 ? -2.373 -9.070 16.155 1.00 85.81 100 MET A O 1
ATOM 758 N N . CYS A 1 101 ? -3.450 -7.660 17.505 1.00 87.62 101 CYS A N 1
ATOM 759 C CA . CYS A 1 101 ? -2.272 -6.862 17.780 1.00 87.62 101 CYS A CA 1
ATOM 760 C C . CYS A 1 101 ? -1.396 -7.550 18.830 1.00 87.62 101 CYS A C 1
ATOM 762 O O . CYS A 1 101 ? -1.678 -7.460 20.022 1.00 87.62 101 CYS A O 1
ATOM 764 N N . ASN A 1 102 ? -0.265 -8.117 18.407 1.00 88.00 102 ASN A N 1
ATOM 765 C CA . ASN A 1 102 ? 0.707 -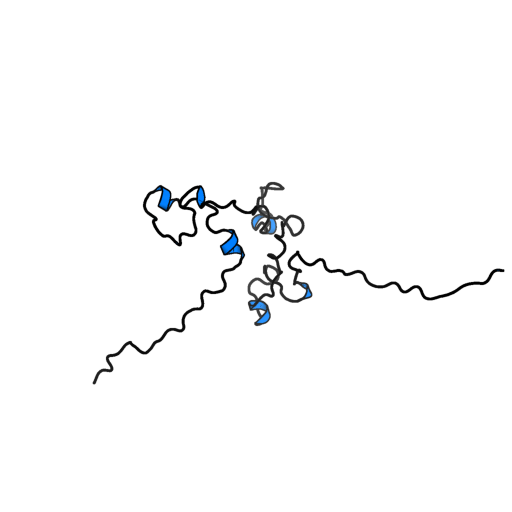8.741 19.317 1.00 88.00 102 ASN A CA 1
ATOM 766 C C . ASN A 1 102 ? 1.175 -7.812 20.460 1.00 88.00 102 ASN A C 1
ATOM 768 O O . ASN A 1 102 ? 1.584 -8.278 21.516 1.00 88.00 102 ASN A O 1
ATOM 772 N N . PHE A 1 103 ? 1.186 -6.488 20.259 1.00 89.19 103 PHE A N 1
ATOM 773 C CA . PHE A 1 103 ? 1.576 -5.537 21.311 1.00 89.19 103 PHE A CA 1
ATOM 774 C C . PHE A 1 103 ? 0.464 -5.329 22.338 1.00 89.19 103 PHE A C 1
ATOM 776 O O . PHE A 1 103 ? 0.740 -5.215 23.529 1.00 89.19 103 PHE A O 1
ATOM 783 N N . PHE A 1 104 ? -0.785 -5.302 21.877 1.00 89.31 104 PHE A N 1
ATOM 784 C CA . PHE A 1 104 ? -1.942 -5.210 22.754 1.00 89.31 104 PHE A CA 1
ATOM 785 C C . PHE A 1 104 ? -2.149 -6.507 23.542 1.00 89.31 104 PHE A C 1
ATOM 787 O O . PHE A 1 104 ? -2.398 -6.437 24.737 1.00 89.31 104 PHE A O 1
ATOM 794 N N . GLU A 1 105 ? -1.921 -7.676 22.931 1.00 87.25 105 GLU A N 1
ATOM 795 C CA . GLU A 1 105 ? -1.902 -8.967 23.644 1.00 87.25 105 GLU A CA 1
ATOM 796 C C . GLU A 1 105 ? -0.858 -9.008 24.765 1.00 87.25 105 GLU A C 1
ATOM 798 O O . GLU A 1 105 ? -1.059 -9.656 25.786 1.00 87.25 105 GLU A O 1
ATOM 803 N N . ARG A 1 106 ? 0.251 -8.276 24.609 1.00 89.12 106 ARG A N 1
ATOM 804 C CA . ARG A 1 106 ? 1.288 -8.123 25.643 1.00 89.12 106 ARG A CA 1
ATOM 805 C C . ARG A 1 106 ? 0.959 -7.039 26.676 1.00 89.12 106 ARG A C 1
ATOM 807 O O . ARG A 1 106 ? 1.805 -6.719 27.504 1.00 89.12 106 ARG A O 1
ATOM 814 N N . GLY A 1 107 ? -0.241 -6.466 26.614 1.00 85.75 107 GLY A N 1
ATOM 815 C CA . GLY A 1 107 ? -0.785 -5.521 27.584 1.00 85.75 107 GLY A CA 1
ATOM 816 C C . GLY A 1 107 ? -0.710 -4.050 27.177 1.00 85.75 107 GLY A C 1
ATOM 817 O O . GLY A 1 107 ? -1.363 -3.227 27.811 1.00 85.75 107 GLY A O 1
ATOM 818 N N . TYR A 1 108 ? 0.044 -3.675 26.133 1.00 89.94 108 TYR A N 1
ATOM 819 C CA . TYR A 1 108 ? 0.148 -2.264 25.751 1.00 89.94 108 TYR A CA 1
ATOM 820 C C . TYR A 1 108 ? 0.569 -2.031 24.296 1.00 89.94 108 TYR A C 1
ATOM 822 O O . TYR A 1 108 ? 1.673 -2.374 23.863 1.00 89.94 108 TYR A O 1
ATOM 830 N N . CYS A 1 109 ? -0.284 -1.324 23.550 1.00 89.44 109 CYS A N 1
ATOM 831 C CA . CYS A 1 109 ? 0.016 -0.852 22.205 1.00 89.44 109 CYS A CA 1
ATOM 832 C C . CYS A 1 109 ? 0.162 0.674 22.179 1.00 89.44 109 CYS A C 1
ATOM 834 O O . CYS A 1 109 ? -0.810 1.408 22.337 1.00 89.44 109 CYS A O 1
ATOM 836 N N . LYS A 1 110 ? 1.364 1.160 21.845 1.00 88.50 110 LYS A N 1
ATOM 837 C CA . LYS A 1 110 ? 1.671 2.598 21.684 1.00 88.50 110 LYS A CA 1
ATOM 838 C C . LYS A 1 110 ? 0.789 3.319 20.654 1.00 88.50 110 LYS A C 1
ATOM 840 O O . LYS A 1 110 ? 0.731 4.544 20.647 1.00 88.50 110 LYS A O 1
ATOM 845 N N . LYS A 1 111 ? 0.153 2.577 19.740 1.00 81.69 111 LYS A N 1
ATOM 846 C CA . LYS A 1 111 ? -0.717 3.147 18.700 1.00 81.69 111 LYS A CA 1
ATOM 847 C C . LYS A 1 111 ? -2.144 3.406 19.193 1.00 81.69 111 LYS A C 1
ATOM 849 O O . LYS A 1 111 ? -2.838 4.182 18.539 1.00 81.69 111 LYS A O 1
ATOM 854 N N . GLY A 1 112 ? -2.560 2.812 20.316 1.00 82.19 112 GLY A N 1
ATOM 855 C CA . GLY A 1 112 ? -3.939 2.900 20.811 1.00 82.19 112 GLY A CA 1
ATOM 856 C C . GLY A 1 112 ? -4.950 2.508 19.732 1.00 82.19 112 GLY A C 1
ATOM 857 O O . GLY A 1 112 ? -4.668 1.638 18.907 1.00 82.19 112 GLY A O 1
ATOM 858 N N . ASP A 1 113 ? -6.070 3.219 19.664 1.00 76.75 113 ASP A N 1
ATOM 859 C CA . ASP A 1 113 ? -7.166 2.950 18.714 1.00 76.75 113 ASP A CA 1
ATOM 860 C C . ASP A 1 113 ? -6.783 3.167 17.243 1.00 76.75 113 ASP A C 1
ATOM 862 O O . ASP A 1 113 ? -7.478 2.735 16.325 1.00 76.75 113 ASP A O 1
ATOM 866 N N . ARG A 1 114 ? -5.625 3.790 16.995 1.00 73.44 114 ARG A N 1
ATOM 867 C CA . ARG A 1 114 ? -5.058 3.989 15.653 1.00 73.44 114 ARG A CA 1
ATOM 868 C C . ARG A 1 114 ? -4.255 2.782 15.165 1.00 73.44 114 ARG A C 1
ATOM 870 O O . ARG A 1 114 ? -3.538 2.880 14.165 1.00 73.44 114 ARG A O 1
ATOM 877 N N . CYS A 1 115 ? -4.274 1.665 15.889 1.00 80.19 115 CYS A N 1
ATOM 878 C CA . CYS A 1 115 ? -3.588 0.456 15.464 1.00 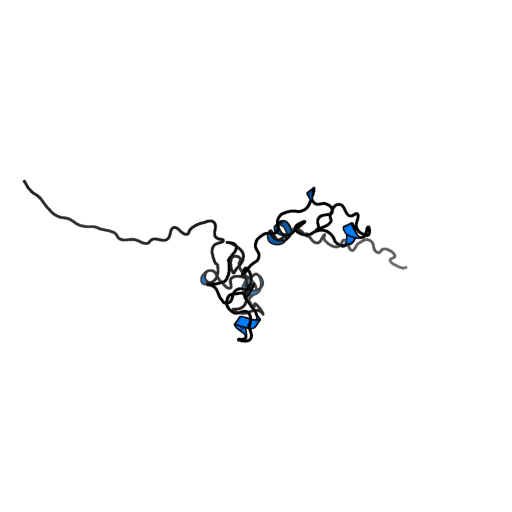80.19 115 CYS A CA 1
ATOM 879 C C . CYS A 1 115 ? -4.275 -0.165 14.238 1.00 80.19 115 CYS A C 1
ATOM 881 O O . CYS A 1 115 ? -5.495 -0.230 14.146 1.00 80.19 115 CYS A O 1
ATOM 883 N N . ASN A 1 116 ? -3.470 -0.660 13.295 1.00 78.00 116 ASN A N 1
ATOM 884 C CA . ASN A 1 116 ? -3.975 -1.388 12.124 1.00 78.00 116 ASN A CA 1
ATOM 885 C C . ASN A 1 116 ? -4.304 -2.858 12.440 1.00 78.00 116 ASN A C 1
ATOM 887 O O . ASN A 1 116 ? -4.756 -3.578 11.555 1.00 78.00 116 ASN A O 1
ATOM 891 N N . HIS A 1 117 ? -4.021 -3.308 13.662 1.00 83.69 117 HIS A N 1
ATOM 892 C CA . HIS A 1 117 ? -4.301 -4.648 14.165 1.00 83.69 117 HIS A CA 1
ATOM 893 C C . HIS A 1 117 ? -5.389 -4.560 15.230 1.00 83.69 117 HIS A C 1
ATOM 895 O O . HIS A 1 117 ? -5.466 -3.552 15.932 1.00 83.69 117 HIS A O 1
ATOM 901 N N . ALA A 1 118 ? -6.183 -5.616 15.360 1.00 85.88 118 ALA A N 1
ATOM 902 C CA . ALA A 1 118 ? -7.306 -5.647 16.280 1.00 85.88 118 ALA A CA 1
ATOM 903 C C . ALA A 1 118 ? -6.831 -5.600 17.740 1.00 85.88 118 ALA A C 1
ATOM 905 O O . ALA A 1 118 ? -5.908 -6.327 18.118 1.00 85.88 118 ALA A O 1
ATOM 906 N N . HIS A 1 119 ? -7.452 -4.753 18.560 1.00 90.31 119 HIS A N 1
ATOM 907 C CA . HIS A 1 119 ? -7.257 -4.695 20.017 1.00 90.31 119 HIS A CA 1
ATOM 908 C C . HIS A 1 119 ? -8.355 -5.472 20.763 1.00 90.31 119 HIS A C 1
ATOM 910 O O . HIS A 1 119 ? -8.937 -4.999 21.734 1.00 90.31 119 HIS A O 1
ATOM 916 N N . GLY A 1 120 ? -8.661 -6.674 20.278 1.00 85.25 120 GLY A N 1
ATOM 917 C CA . GLY A 1 120 ? -9.686 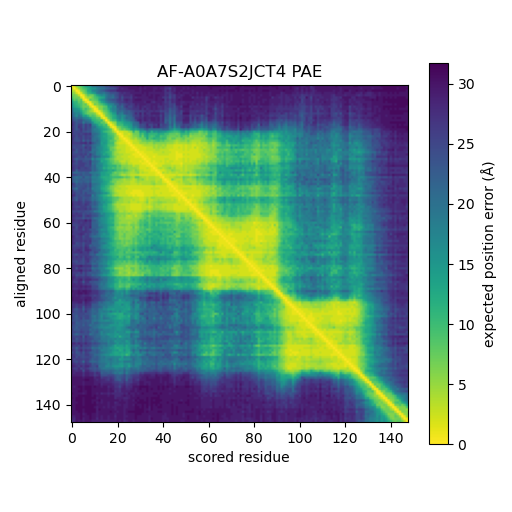-7.553 20.833 1.00 85.25 120 GLY A CA 1
ATOM 918 C C . GLY A 1 120 ? -10.584 -8.163 19.754 1.00 85.25 120 GLY A C 1
ATOM 919 O O . GLY A 1 120 ? -10.550 -7.738 18.600 1.00 85.25 120 GLY A O 1
ATOM 920 N N . PRO A 1 121 ? -11.403 -9.165 20.112 1.00 80.62 121 PRO A N 1
ATOM 921 C CA . PRO A 1 121 ? -12.269 -9.864 19.163 1.00 80.62 121 PRO A CA 1
ATOM 922 C C . PRO A 1 121 ? -13.360 -8.962 18.571 1.00 80.62 121 PRO A C 1
ATOM 924 O O . PRO A 1 121 ? -13.731 -9.148 17.421 1.00 80.62 121 PRO A O 1
ATOM 927 N N . ALA A 1 122 ? -13.820 -7.949 19.314 1.00 79.88 122 ALA A N 1
ATOM 928 C CA . ALA A 1 122 ? -14.768 -6.950 18.811 1.00 79.88 122 ALA A CA 1
ATOM 929 C C . ALA A 1 122 ? -14.171 -6.056 17.710 1.00 79.88 122 ALA A C 1
ATOM 931 O O . ALA A 1 122 ? -14.895 -5.527 16.874 1.00 79.88 122 ALA A O 1
ATOM 932 N N . ASP A 1 123 ? -12.846 -5.903 17.713 1.00 81.06 123 ASP A N 1
ATOM 933 C CA . ASP A 1 123 ? -12.108 -5.096 16.748 1.00 81.06 123 ASP A CA 1
ATOM 934 C C . ASP A 1 123 ? -11.580 -5.939 15.574 1.00 81.06 123 ASP A C 1
ATOM 936 O O . ASP A 1 123 ? -11.103 -5.401 14.577 1.00 81.06 123 ASP A O 1
ATOM 940 N N . LEU A 1 124 ? -11.651 -7.273 15.686 1.00 81.62 124 LEU A N 1
ATOM 941 C CA . LEU A 1 124 ? -11.130 -8.219 14.708 1.00 81.62 124 LEU A CA 1
ATOM 942 C C . LEU A 1 124 ? -12.118 -8.384 13.554 1.00 81.62 124 LEU A C 1
ATOM 944 O O . LEU A 1 124 ? -13.178 -8.993 13.681 1.00 81.62 124 LEU A O 1
ATOM 948 N N . ARG A 1 125 ? -11.745 -7.858 12.392 1.00 76.44 125 ARG A N 1
ATOM 949 C CA . ARG A 1 125 ? -12.540 -7.964 11.171 1.00 76.44 125 ARG A CA 1
ATOM 950 C C . ARG A 1 125 ? -12.213 -9.280 10.464 1.00 76.44 125 ARG A C 1
ATOM 952 O O . ARG A 1 125 ? -11.032 -9.605 10.316 1.00 76.44 125 ARG A O 1
ATOM 959 N N . PRO A 1 126 ? -13.216 -10.032 9.981 1.00 62.66 126 PRO A N 1
ATOM 960 C CA . PRO A 1 126 ? -12.953 -11.219 9.183 1.00 62.66 126 PRO A CA 1
ATOM 961 C C . PRO A 1 126 ? -12.168 -10.820 7.930 1.00 62.66 126 PRO A C 1
ATOM 963 O O . PRO A 1 126 ? -12.498 -9.839 7.254 1.00 62.66 126 PRO A O 1
ATOM 966 N N . ALA A 1 127 ? -11.109 -11.571 7.623 1.00 55.94 127 ALA A N 1
ATOM 967 C CA . ALA A 1 127 ? -10.444 -11.464 6.334 1.00 55.94 127 ALA A CA 1
ATOM 968 C C . ALA A 1 127 ? -11.488 -11.809 5.269 1.00 55.94 127 ALA A C 1
ATOM 970 O O . ALA A 1 127 ? -11.955 -12.946 5.207 1.00 55.94 127 ALA A O 1
ATOM 971 N N . ALA A 1 128 ? -11.955 -10.803 4.526 1.00 51.03 128 ALA A N 1
ATOM 972 C CA . ALA A 1 128 ? -13.051 -11.024 3.595 1.00 51.03 128 ALA A CA 1
ATOM 973 C C . ALA A 1 128 ? -12.675 -12.148 2.601 1.00 51.03 128 ALA A C 1
ATOM 975 O O . ALA A 1 128 ? -11.574 -12.221 2.058 1.00 51.03 128 ALA A O 1
ATOM 976 N N . GLY A 1 129 ? -13.580 -13.111 2.494 1.00 46.38 129 GLY A N 1
ATOM 977 C CA . GLY A 1 129 ? -13.314 -14.434 1.933 1.00 46.38 129 GLY A CA 1
ATOM 978 C C . GLY A 1 129 ? -14.157 -15.514 2.606 1.00 46.38 129 GLY A C 1
ATOM 979 O O . GLY A 1 129 ? -14.521 -16.487 1.960 1.00 46.38 129 GLY A O 1
ATOM 980 N N . VAL A 1 130 ? -14.572 -15.300 3.858 1.00 42.44 130 VAL A N 1
ATOM 981 C CA . VAL A 1 130 ? -15.634 -16.090 4.493 1.00 42.44 130 VAL A CA 1
ATOM 982 C C . VAL A 1 130 ? -16.735 -15.154 4.970 1.00 42.44 130 VAL A C 1
ATOM 984 O O . VAL A 1 130 ? -16.603 -14.445 5.965 1.00 42.44 130 VAL A O 1
ATOM 987 N N . ALA A 1 131 ? -17.808 -15.087 4.183 1.00 37.59 131 ALA A N 1
ATOM 988 C CA . ALA A 1 131 ? -19.036 -14.430 4.590 1.00 37.59 131 ALA A CA 1
ATOM 989 C C . ALA A 1 131 ? -19.509 -15.061 5.906 1.00 37.59 131 ALA A C 1
ATOM 991 O O . ALA A 1 131 ? -19.707 -16.272 5.996 1.00 37.59 131 ALA A O 1
ATOM 992 N N . ALA A 1 132 ? -19.651 -14.228 6.933 1.00 40.62 132 ALA A N 1
ATOM 993 C CA . ALA A 1 132 ? -20.348 -14.587 8.148 1.00 40.62 132 ALA A CA 1
ATOM 994 C C . ALA A 1 132 ? -21.813 -14.859 7.785 1.00 40.62 132 ALA A C 1
ATOM 996 O O . ALA A 1 132 ? -22.565 -13.936 7.469 1.00 40.62 132 ALA A O 1
ATOM 997 N N . MET A 1 133 ? -22.207 -16.131 7.810 1.00 43.78 133 MET A N 1
ATOM 998 C CA . MET A 1 133 ? -23.608 -16.537 7.783 1.00 43.78 133 MET A CA 1
ATOM 999 C C . MET A 1 133 ? -24.194 -16.214 9.162 1.00 43.78 133 MET A C 1
ATOM 1001 O O . MET A 1 133 ? -24.287 -17.073 10.033 1.00 43.78 133 MET A O 1
ATOM 1005 N N . SER A 1 134 ? -24.526 -14.948 9.391 1.00 50.31 134 SER A N 1
ATOM 1006 C CA . SER A 1 134 ? -25.198 -14.504 10.609 1.00 50.31 134 SER A CA 1
ATOM 1007 C C . SER A 1 134 ? -26.594 -14.026 10.243 1.00 50.31 134 SER A C 1
ATOM 1009 O O . SER A 1 134 ? -26.792 -12.863 9.907 1.00 50.31 134 SER A O 1
ATOM 1011 N N . THR A 1 135 ? -27.579 -14.917 10.322 1.00 45.91 135 THR A N 1
ATOM 1012 C CA . THR A 1 135 ? -28.971 -14.510 10.558 1.00 45.91 135 THR A CA 1
ATOM 1013 C C . THR A 1 135 ? -29.519 -15.286 11.755 1.00 45.91 135 THR A C 1
ATOM 1015 O O . THR A 1 135 ? -29.500 -16.517 11.740 1.00 45.91 135 THR A O 1
ATOM 1018 N N . PRO A 1 136 ? -29.979 -14.598 12.817 1.00 49.75 136 PRO A N 1
ATOM 1019 C CA . PRO A 1 136 ? -30.613 -15.239 13.953 1.00 49.75 136 PRO A CA 1
ATOM 1020 C C . PRO A 1 136 ? -32.123 -15.430 13.726 1.00 49.75 136 PRO A C 1
ATOM 1022 O O . PRO A 1 136 ? -32.821 -14.538 13.256 1.00 49.75 136 PRO A O 1
ATOM 1025 N N . LEU A 1 137 ? -32.582 -16.627 14.097 1.00 48.75 137 LEU A N 1
ATOM 1026 C CA . LEU A 1 137 ? -33.849 -17.002 14.739 1.00 48.75 137 LEU A CA 1
ATOM 1027 C C . LEU A 1 137 ? -35.118 -16.161 14.464 1.00 48.75 137 LEU A C 1
ATOM 1029 O O . LEU A 1 137 ? -35.281 -15.080 15.024 1.00 48.75 137 LEU A O 1
ATOM 1033 N N . LYS A 1 138 ? -36.135 -16.787 13.851 1.00 39.97 138 LYS A N 1
ATOM 1034 C CA . LYS A 1 138 ? -37.495 -16.781 14.427 1.00 39.97 138 LYS A CA 1
ATOM 1035 C C . LYS A 1 138 ? -38.160 -18.149 14.288 1.00 39.97 138 LYS A C 1
ATOM 1037 O O . LYS A 1 138 ? -38.493 -18.596 13.197 1.00 39.97 138 LYS A O 1
ATOM 1042 N N . ALA A 1 139 ? -38.356 -18.777 15.443 1.00 49.72 139 ALA A N 1
ATOM 1043 C CA . ALA A 1 139 ? -39.297 -19.860 15.652 1.00 49.72 139 ALA A CA 1
ATOM 1044 C C . ALA A 1 139 ? -40.724 -19.389 15.322 1.00 49.72 139 ALA A C 1
ATOM 1046 O O . ALA A 1 139 ? -41.152 -18.343 15.809 1.00 49.72 139 ALA A O 1
ATOM 1047 N N . VAL A 1 140 ? -41.466 -20.179 14.545 1.00 53.28 140 VAL A N 1
ATOM 1048 C CA . VAL A 1 140 ? -42.932 -20.132 14.506 1.00 53.28 140 VAL A CA 1
ATOM 1049 C C . VAL A 1 140 ? -43.424 -21.485 15.005 1.00 53.28 140 VAL A C 1
ATOM 1051 O O . VAL A 1 140 ? -43.370 -22.507 14.328 1.00 53.28 140 VAL A O 1
ATOM 1054 N N . ILE A 1 141 ? -43.805 -21.481 16.275 1.00 47.34 141 ILE A N 1
ATOM 1055 C CA . ILE A 1 141 ? -44.561 -22.534 16.934 1.00 47.34 141 ILE A CA 1
ATOM 1056 C C . ILE A 1 141 ? -46.016 -22.062 16.877 1.00 47.34 141 ILE A C 1
ATOM 1058 O O . ILE A 1 141 ? -46.283 -20.919 17.247 1.00 47.34 141 ILE A O 1
ATOM 1062 N N . GLY A 1 142 ? -46.944 -22.935 16.482 1.00 34.62 142 GLY A N 1
ATOM 1063 C CA . GLY A 1 142 ? -48.334 -22.835 16.939 1.00 34.62 142 GLY A CA 1
ATOM 1064 C C . GLY A 1 142 ? -49.422 -22.633 15.881 1.00 34.62 142 GLY A C 1
ATOM 1065 O O . GLY A 1 142 ? -49.769 -21.509 15.551 1.00 34.62 142 GLY A O 1
ATOM 1066 N N . ALA A 1 143 ? -50.024 -23.765 15.502 1.00 45.84 143 ALA A N 1
ATOM 1067 C CA . ALA A 1 143 ? -51.456 -24.082 15.609 1.00 45.84 143 ALA A CA 1
ATOM 1068 C C . ALA A 1 143 ? -52.540 -23.298 14.833 1.00 45.84 143 ALA A C 1
ATOM 1070 O O . ALA A 1 143 ? -52.668 -22.084 14.951 1.00 45.84 143 ALA A O 1
ATOM 1071 N N . ARG A 1 144 ? -53.449 -24.120 14.262 1.00 41.16 144 ARG A N 1
ATOM 1072 C CA . ARG A 1 144 ? -54.903 -23.980 13.968 1.00 41.16 144 ARG A CA 1
ATOM 1073 C C . ARG A 1 144 ? -55.198 -24.225 12.482 1.00 41.16 144 ARG A C 1
ATOM 1075 O O . ARG A 1 144 ? -54.436 -23.781 11.645 1.00 41.16 144 ARG A O 1
ATOM 1082 N N . ALA A 1 145 ? -56.273 -24.880 12.056 1.00 43.22 145 ALA A N 1
ATOM 1083 C CA . ALA A 1 145 ? -57.367 -25.615 12.686 1.00 43.22 145 ALA A CA 1
ATOM 1084 C C . ALA A 1 145 ? -58.075 -26.424 11.571 1.00 43.22 145 ALA A C 1
ATOM 1086 O O . ALA A 1 145 ? -57.823 -26.210 10.389 1.00 43.22 145 ALA A O 1
ATOM 1087 N N . ALA A 1 146 ? -58.943 -27.343 11.987 1.00 45.41 146 ALA A N 1
ATOM 1088 C CA . ALA A 1 146 ? -59.792 -28.210 11.175 1.00 45.41 146 ALA A CA 1
ATOM 1089 C C .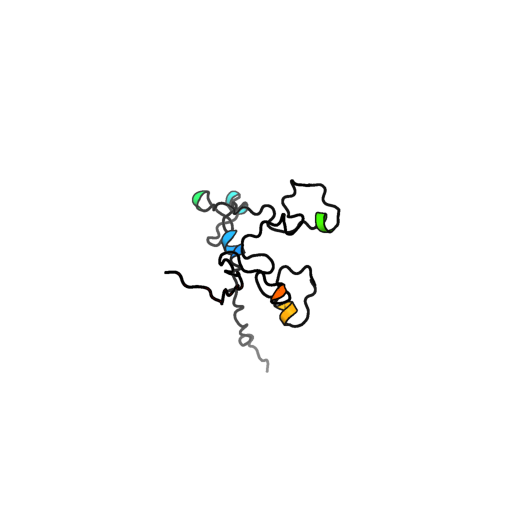 ALA A 1 146 ? -60.669 -27.508 10.117 1.00 45.41 146 ALA A C 1
ATOM 1091 O O . ALA A 1 146 ? -61.154 -26.406 10.357 1.00 45.41 146 ALA A O 1
ATOM 1092 N N . ALA A 1 147 ? -60.931 -28.223 9.019 1.00 43.12 147 ALA A N 1
ATOM 1093 C CA . ALA A 1 147 ? -62.145 -28.231 8.184 1.00 43.12 147 ALA A CA 1
ATOM 1094 C C . ALA A 1 147 ? -61.856 -29.179 7.000 1.00 43.12 147 ALA A C 1
ATOM 1096 O O . ALA A 1 147 ? -60.747 -29.141 6.480 1.00 43.12 147 ALA A O 1
ATOM 1097 N N . ALA A 1 148 ? -62.726 -30.033 6.485 1.00 40.59 148 ALA A N 1
ATOM 1098 C CA . ALA A 1 148 ? -64.017 -30.603 6.851 1.00 40.59 148 ALA A CA 1
ATOM 1099 C C . ALA A 1 148 ? -64.143 -31.863 5.969 1.00 40.59 148 ALA A C 1
ATOM 1101 O O . ALA A 1 148 ? -63.525 -31.858 4.876 1.00 40.59 148 ALA A O 1
#

Solvent-accessible surface area (backbone atoms only — not comparable to full-atom values): 9623 Å² total; per-residue (Å²): 137,80,88,86,75,89,81,81,76,77,72,76,79,78,78,84,76,74,77,50,70,67,59,70,63,55,44,16,42,45,74,30,71,43,36,82,67,74,74,48,85,65,91,84,52,60,38,10,84,44,80,90,54,46,40,82,64,71,87,65,62,11,56,45,74,29,67,42,44,79,68,75,65,52,82,53,69,89,74,38,60,36,8,81,44,80,90,51,35,43,65,59,57,52,66,67,15,41,46,74,26,71,45,42,77,72,74,58,47,97,56,56,93,73,43,59,34,8,84,45,76,93,49,44,38,75,44,57,87,62,84,79,89,80,80,84,85,82,88,85,82,81,90,87,78,91,85,131

InterPro domains:
  IPR000571 Zinc finger, CCCH-type [PF00642] (62-86)
  IPR000571 Zinc finger, CCCH-type [PF00642] (96-121)
  IPR000571 Zinc finger, CCCH-type [PS50103] (26-52)
  IPR000571 Zinc finger, CCCH-type [PS50103] (60-87)
  IPR000571 Zinc finger, CCCH-type [PS50103] (95-122)
  IPR000571 Zinc finger, CCCH-type [SM00356] (26-51)
  IPR000571 Zinc finger, CCCH-type [SM00356] (60-86)
  IPR000571 Zinc finger, CCCH-type [SM00356] (95-121)
  IPR036855 Zinc finger, CCCH-type superfamily [SSF90229] (23-56)
  IPR036855 Zinc finger, CCCH-type superfamily [SSF90229] (59-91)
  IPR036855 Zinc finger, CCCH-type superfamily [SSF90229] (94-126)
  IPR045877 RNA-binding protein ZFP36-like [PTHR12547] (13-86)

Foldseek 3Di:
DDPPDPPPPPPPPPPPPPPPVVLVLQFQQAADPCLVVVNDDDPPHSHDNDPVSHDHRPQQQQQAADPCLVVVRDPCPPNHSHANDPVRHPPQQQFAQQAADPQLVVPDDPCPPVDSHANDPVSHDHSPPDDPPDDDDDDDDDDDDDDD

Nearest PDB structures (foldseek):
  1rgo-assembly1_A  TM=4.798E-01  e=9.815E-06  Homo sapiens
  6nzl-assembly1_A  TM=4.690E-01  e=2.044E-04  Caenorhabditis elegans
  2rhk-assembly1_C  TM=4.493E-01  e=1.055E-03  Homo sapiens
  7zgp-assembly1_B  TM=3.816E-01  e=3.066E-03  Saccharomyces cerevisiae
  2d9m-assembly1_A  TM=6.288E-01  e=4.237E-02  Homo sapiens

pLDDT: mean 72.98, std 17.96, range [34.62, 94.31]

Secondary structure (DSSP, 8-state):
--------------------HHHHHHTTSSB-TTTTTT----TT-SSBSSTTT-PPPP--TT-SB-HHHHTT----GGG-SSBSSTTT----TTSSS-SB-HHHHTT--TTGGG-SSBSSTTT----TTS------------------

Mean predicted aligned error: 17.25 Å

Organism: NCBI:txid1333877